Protein AF-A0AAU6WK10-F1 (afdb_monomer_lite)

InterPro domains:
  IPR010732 Type VI secretion, TssG-like [PF06996] (4-122)

pLDDT: mean 72.54, std 13.97, range [39.91, 90.12]

Secondary structure (DSSP, 8-state):
---TT-S-EEEEEEEEEE----S--GGGSTTT----TT---SS-EEEEEEEEEEEEEEEPGGGGGGGSTT-HHHHHHHHHHHHHS-TTS-EEEEEEEP--TTTT---SSTT----TTTT---

Foldseek 3Di:
DADPLNFDKDKDKDFDKDADPDDDDPCLPPVNDDDDDPDDSDGIDTPRDIAIEIETDQDELVCLVCCDPPHPNVVVVVVCCVPPPDPPHHYHYHHNYDDDPCLADPDPDPPRPNDPPRRHDD

Structure (mmCIF, N/CA/C/O backbone):
data_AF-A0AAU6WK10-F1
#
_entry.id   AF-A0AAU6WK10-F1
#
loop_
_atom_site.group_PDB
_atom_site.id
_atom_site.type_symbol
_atom_site.label_atom_id
_atom_site.label_alt_id
_atom_site.label_comp_id
_atom_site.label_asym_id
_atom_site.label_entity_id
_atom_site.label_seq_id
_atom_site.pdbx_PDB_ins_code
_atom_site.Cartn_x
_atom_site.Cartn_y
_atom_site.Cartn_z
_atom_site.occupancy
_atom_site.B_iso_or_equiv
_atom_site.auth_seq_id
_atom_site.auth_comp_id
_atom_site.auth_asym_id
_atom_site.auth_atom_id
_atom_site.pdbx_PDB_model_num
ATOM 1 N N . MET A 1 1 ? -22.201 -9.200 2.282 1.00 39.91 1 MET A N 1
ATOM 2 C CA . MET A 1 1 ? -20.752 -9.488 2.289 1.00 39.91 1 MET A CA 1
ATOM 3 C C . MET A 1 1 ? -20.033 -8.221 2.696 1.00 39.91 1 MET A C 1
ATOM 5 O O . MET A 1 1 ? -20.208 -7.210 2.031 1.00 39.91 1 MET A O 1
ATOM 9 N N . THR A 1 2 ? -19.290 -8.257 3.795 1.00 51.72 2 THR A N 1
ATOM 10 C CA . THR A 1 2 ? -18.43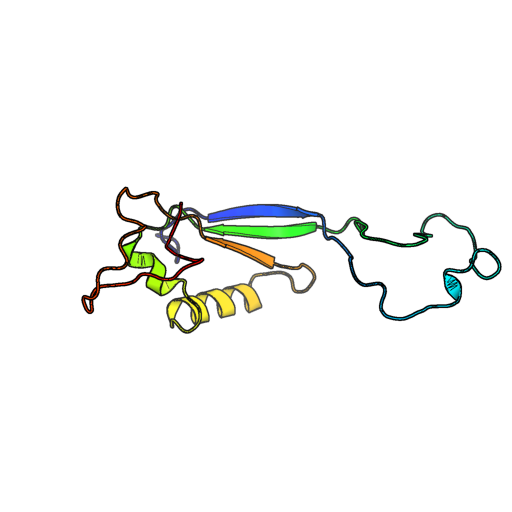4 -7.156 4.255 1.00 51.72 2 THR A CA 1
ATOM 11 C C . THR A 1 2 ? -16.985 -7.531 3.955 1.00 51.72 2 THR A C 1
ATOM 13 O O . THR A 1 2 ? -16.588 -8.670 4.193 1.00 51.72 2 THR A O 1
ATOM 16 N N . ALA A 1 3 ? -16.214 -6.609 3.377 1.00 73.25 3 ALA A N 1
ATOM 17 C CA . ALA A 1 3 ? -14.800 -6.832 3.071 1.00 73.25 3 ALA A CA 1
ATOM 18 C C . ALA A 1 3 ? -13.978 -7.012 4.362 1.00 73.25 3 ALA A C 1
ATOM 20 O O . ALA A 1 3 ? -14.335 -6.435 5.387 1.00 73.25 3 ALA A O 1
ATOM 21 N N . PHE A 1 4 ? -12.875 -7.771 4.300 1.00 80.31 4 PHE A N 1
ATOM 22 C CA . PHE A 1 4 ? -12.012 -8.113 5.447 1.00 80.31 4 PHE A CA 1
ATOM 23 C C . PHE A 1 4 ? -11.625 -6.900 6.311 1.00 80.31 4 PHE A C 1
ATOM 25 O O . PHE A 1 4 ? -11.713 -6.961 7.532 1.00 80.31 4 PHE A O 1
ATOM 32 N N . LEU A 1 5 ? -11.262 -5.784 5.672 1.00 80.12 5 LEU A N 1
ATOM 33 C CA . LEU A 1 5 ? -10.804 -4.572 6.356 1.00 80.12 5 LEU A CA 1
ATOM 34 C C . LEU A 1 5 ? -11.943 -3.686 6.876 1.00 80.12 5 LEU A C 1
ATOM 36 O O . LEU A 1 5 ? -11.694 -2.845 7.727 1.00 80.12 5 LEU A O 1
ATOM 40 N N . GLN A 1 6 ? -13.171 -3.841 6.361 1.00 84.00 6 GLN A N 1
ATOM 41 C CA . GLN A 1 6 ? -14.350 -3.017 6.695 1.00 84.00 6 GLN A CA 1
ATOM 42 C C . GLN A 1 6 ? -14.138 -1.487 6.611 1.00 84.00 6 GLN A C 1
ATOM 44 O O . GLN A 1 6 ? -14.959 -0.714 7.097 1.00 84.00 6 GLN A O 1
ATOM 49 N N . ILE A 1 7 ? -13.064 -1.050 5.951 1.00 85.06 7 ILE A N 1
ATOM 50 C CA . ILE A 1 7 ? -12.611 0.337 5.808 1.00 85.06 7 ILE A CA 1
ATOM 51 C C . ILE A 1 7 ? -12.313 0.576 4.317 1.00 85.06 7 ILE A C 1
ATOM 53 O O . ILE A 1 7 ? -11.963 -0.380 3.615 1.00 85.06 7 ILE A O 1
ATOM 57 N N . PRO A 1 8 ? -12.468 1.808 3.791 1.00 85.56 8 PRO A N 1
ATOM 58 C CA . PRO A 1 8 ? -12.174 2.082 2.391 1.00 85.56 8 PRO A CA 1
ATOM 59 C C . PRO A 1 8 ? -10.702 1.814 2.060 1.00 85.56 8 PRO A C 1
ATOM 61 O O . PRO A 1 8 ? -9.796 2.232 2.783 1.00 85.56 8 PRO A O 1
ATOM 64 N N . VAL A 1 9 ? -10.478 1.128 0.940 1.00 87.25 9 VAL A N 1
ATOM 65 C CA . VAL A 1 9 ? -9.146 0.857 0.395 1.00 87.25 9 VAL A CA 1
ATOM 66 C C . VAL A 1 9 ? -9.085 1.364 -1.033 1.00 87.25 9 VAL A C 1
ATOM 68 O O . VAL A 1 9 ? -9.963 1.061 -1.843 1.00 87.25 9 VAL A O 1
ATOM 71 N N . LYS A 1 10 ? -8.043 2.130 -1.352 1.00 88.50 10 LYS A N 1
ATOM 72 C CA . LYS A 1 10 ? -7.790 2.645 -2.696 1.00 88.50 10 LYS A CA 1
ATOM 73 C C . LYS A 1 10 ? -6.369 2.307 -3.123 1.00 88.50 10 LYS A C 1
ATOM 75 O O . LYS A 1 10 ? -5.410 2.749 -2.497 1.00 88.50 10 LYS A O 1
ATOM 80 N N . VAL A 1 11 ? -6.242 1.582 -4.227 1.00 88.06 11 VAL A N 1
ATOM 81 C CA . VAL A 1 11 ? -4.945 1.307 -4.851 1.00 88.06 11 VAL A CA 1
ATOM 82 C C . VAL A 1 11 ? -4.634 2.419 -5.851 1.00 88.06 11 VAL A C 1
ATOM 84 O O . VAL A 1 11 ? -5.451 2.736 -6.717 1.00 88.06 11 VAL A O 1
ATOM 87 N N . THR A 1 12 ? -3.473 3.044 -5.702 1.00 90.12 12 THR A N 1
ATOM 88 C CA . THR A 1 12 ? -2.925 4.040 -6.629 1.00 90.12 12 THR A CA 1
ATOM 89 C C . THR A 1 12 ? -1.554 3.595 -7.126 1.00 90.12 12 THR A C 1
ATOM 91 O O . THR A 1 12 ? -1.019 2.597 -6.657 1.00 90.12 12 THR A O 1
ATOM 94 N N . PHE A 1 13 ? -0.986 4.320 -8.088 1.00 89.00 13 PHE 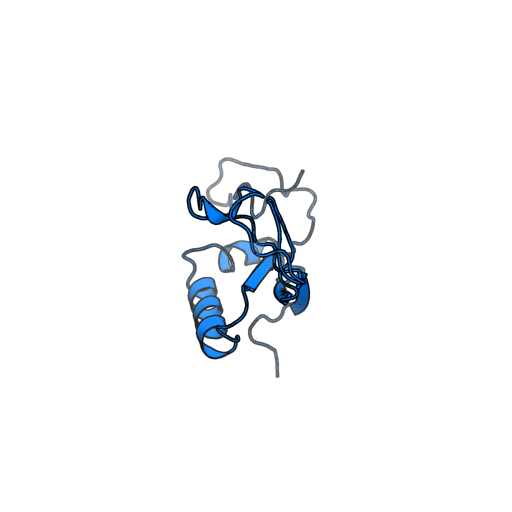A N 1
ATOM 95 C CA . PHE A 1 13 ? 0.312 3.991 -8.673 1.00 89.00 13 PHE A CA 1
ATOM 96 C C . PHE A 1 13 ? 1.303 5.115 -8.409 1.00 89.00 13 PHE A C 1
ATOM 98 O O . PHE A 1 13 ? 0.952 6.284 -8.583 1.00 89.00 13 PHE A O 1
ATOM 105 N N . THR A 1 14 ? 2.526 4.749 -8.043 1.00 87.19 14 THR A N 1
ATOM 106 C CA . THR A 1 14 ? 3.658 5.669 -7.933 1.00 87.19 14 THR A CA 1
ATOM 107 C C . THR A 1 14 ? 4.753 5.247 -8.918 1.00 87.19 14 THR A C 1
ATOM 109 O O . THR A 1 14 ? 4.905 4.049 -9.175 1.00 87.19 14 THR A O 1
ATOM 112 N N . PRO A 1 15 ? 5.466 6.185 -9.563 1.00 83.62 15 PRO A N 1
ATOM 113 C CA . PRO A 1 15 ? 6.607 5.835 -10.401 1.00 83.62 15 PRO A CA 1
ATOM 114 C C . PRO A 1 15 ? 7.682 5.128 -9.574 1.00 83.62 15 PRO A C 1
ATOM 116 O O . PRO A 1 15 ? 7.971 5.563 -8.460 1.00 83.62 15 PRO A O 1
ATOM 119 N N . ASN A 1 16 ? 8.292 4.078 -10.123 1.00 82.25 16 ASN A N 1
ATOM 120 C CA . ASN A 1 16 ? 9.465 3.479 -9.498 1.00 82.25 16 ASN A CA 1
ATOM 121 C C . ASN A 1 16 ? 10.668 4.425 -9.646 1.00 82.25 16 ASN A C 1
ATOM 123 O O . ASN A 1 16 ? 10.899 4.977 -10.727 1.00 82.25 16 ASN A O 1
ATOM 127 N N . VAL A 1 17 ? 11.407 4.647 -8.557 1.00 80.06 17 VAL A N 1
ATOM 128 C CA . VAL A 1 17 ? 12.572 5.541 -8.523 1.00 80.06 17 VAL A CA 1
ATOM 129 C C . VAL A 1 17 ? 13.799 4.730 -8.140 1.00 80.06 17 VAL A C 1
ATOM 131 O O . VAL A 1 17 ? 13.928 4.265 -7.012 1.00 80.06 17 VAL A O 1
ATOM 134 N N . VAL A 1 18 ? 14.730 4.609 -9.080 1.00 75.25 18 VAL A N 1
ATOM 135 C CA . VAL A 1 18 ? 16.012 3.944 -8.863 1.00 75.25 18 VAL A CA 1
ATOM 136 C C . VAL A 1 18 ? 17.005 4.983 -8.338 1.00 75.25 18 VAL A C 1
ATOM 138 O O . VAL A 1 18 ? 17.358 5.930 -9.043 1.00 75.25 18 VAL A O 1
ATOM 141 N N . ASP A 1 19 ? 17.420 4.827 -7.078 1.00 68.94 19 ASP A N 1
ATOM 142 C CA . ASP A 1 19 ? 18.389 5.708 -6.392 1.00 68.94 19 ASP A CA 1
ATOM 143 C C . ASP A 1 19 ? 19.772 5.046 -6.216 1.00 68.94 19 ASP A C 1
ATOM 145 O O . ASP A 1 19 ? 20.763 5.703 -5.908 1.00 68.94 19 ASP A O 1
ATOM 149 N N . ARG A 1 20 ? 19.872 3.727 -6.434 1.00 60.09 20 ARG A N 1
ATOM 150 C CA . ARG A 1 20 ? 21.118 2.974 -6.244 1.00 60.09 20 ARG A CA 1
ATOM 151 C C . ARG A 1 20 ? 21.843 2.783 -7.568 1.00 60.09 20 ARG A C 1
ATOM 153 O O . ARG A 1 20 ? 21.448 1.959 -8.386 1.00 60.09 20 ARG A O 1
ATOM 160 N N . ILE A 1 21 ? 22.941 3.509 -7.732 1.00 58.09 21 ILE A N 1
ATOM 161 C CA . ILE A 1 21 ? 24.071 3.028 -8.526 1.00 58.09 21 ILE A CA 1
ATOM 162 C C . ILE A 1 21 ? 24.893 2.206 -7.531 1.00 58.09 21 ILE A C 1
ATOM 164 O O . ILE A 1 21 ? 25.578 2.767 -6.676 1.00 58.09 21 ILE A O 1
ATOM 168 N N . GLU A 1 22 ? 24.690 0.888 -7.514 1.00 53.56 22 GLU A N 1
ATOM 169 C CA . GLU A 1 22 ? 25.588 0.005 -6.771 1.00 53.56 22 GLU A CA 1
ATOM 170 C C . GLU A 1 22 ? 26.940 0.007 -7.490 1.00 53.56 22 GLU A C 1
ATOM 172 O O . GLU A 1 22 ? 27.040 -0.450 -8.622 1.00 53.56 22 GLU A O 1
ATOM 177 N N . GLU A 1 23 ? 27.939 0.544 -6.786 1.00 52.88 23 GLU A N 1
ATOM 178 C CA . GLU A 1 23 ? 29.373 0.526 -7.095 1.00 52.88 23 GLU A CA 1
ATOM 179 C C . GLU A 1 23 ? 29.843 1.461 -8.224 1.00 52.88 23 GLU A C 1
ATOM 181 O O . GLU A 1 23 ? 29.139 1.746 -9.190 1.00 52.88 23 GLU A O 1
ATOM 186 N N . GLU A 1 24 ? 31.051 2.009 -8.037 1.00 55.94 24 GLU A N 1
ATOM 187 C CA . GLU A 1 24 ? 31.813 2.761 -9.040 1.00 55.94 24 GLU A CA 1
ATOM 188 C C . GLU A 1 24 ? 32.022 1.885 -10.282 1.00 55.94 24 GLU A C 1
ATOM 190 O O . GLU A 1 24 ? 33.028 1.192 -10.416 1.00 55.94 24 GLU A O 1
ATOM 195 N N . ASP A 1 25 ? 31.052 1.882 -11.190 1.00 55.09 25 ASP A N 1
ATOM 196 C CA . ASP A 1 25 ? 31.204 1.242 -12.484 1.00 55.09 25 ASP A CA 1
ATOM 197 C C . ASP A 1 25 ? 31.921 2.227 -13.423 1.00 55.09 25 ASP A C 1
ATOM 199 O O . ASP A 1 25 ? 31.364 3.248 -13.843 1.00 55.09 25 ASP A O 1
ATOM 203 N N . ASP A 1 26 ? 33.179 1.922 -13.765 1.00 56.56 26 ASP A N 1
ATOM 204 C CA . ASP A 1 26 ? 34.028 2.663 -14.721 1.00 56.56 26 ASP A CA 1
ATOM 205 C C . ASP A 1 26 ? 33.367 2.837 -16.110 1.00 56.56 26 ASP A C 1
ATOM 207 O O . ASP A 1 26 ? 33.860 3.581 -16.969 1.00 56.56 26 ASP A O 1
ATOM 211 N N . SER A 1 27 ? 32.229 2.168 -16.338 1.00 57.38 27 SER A N 1
ATOM 212 C CA . SER A 1 27 ? 31.327 2.344 -17.476 1.00 57.38 27 SER A CA 1
ATOM 213 C C . SER A 1 27 ? 30.621 3.712 -17.518 1.00 57.38 27 SER A C 1
ATOM 215 O O . SER A 1 27 ? 30.137 4.099 -18.587 1.00 57.38 27 SER A O 1
ATOM 217 N N . MET A 1 28 ? 30.605 4.477 -16.414 1.00 58.78 28 MET A N 1
ATOM 218 C CA . MET A 1 28 ? 30.071 5.851 -16.341 1.00 58.78 28 MET A CA 1
ATOM 219 C C . MET A 1 28 ? 31.016 6.926 -16.910 1.00 58.78 28 MET A C 1
ATOM 221 O O . MET A 1 28 ? 30.613 8.076 -17.123 1.00 58.78 28 MET A O 1
ATOM 225 N N . LEU A 1 29 ? 32.283 6.588 -17.168 1.00 63.78 29 LEU A N 1
ATOM 226 C CA . LEU A 1 29 ? 33.228 7.501 -17.807 1.00 63.78 29 LEU A CA 1
ATOM 227 C C . LEU A 1 29 ? 32.921 7.585 -19.305 1.00 63.78 29 LEU A C 1
ATOM 229 O O . LEU A 1 29 ? 32.966 6.577 -20.005 1.00 63.78 29 LEU A O 1
ATOM 233 N N . LEU A 1 30 ? 32.695 8.800 -19.824 1.00 60.06 30 LEU A N 1
ATOM 234 C CA . LEU A 1 30 ? 32.335 9.055 -21.233 1.00 60.06 30 LEU A CA 1
ATOM 235 C C . LEU A 1 30 ? 33.267 8.383 -22.263 1.00 60.06 30 LEU A C 1
ATOM 237 O O . LEU A 1 30 ? 32.846 8.138 -23.390 1.00 60.06 30 LEU A O 1
ATOM 241 N N . GLY A 1 31 ? 34.524 8.110 -21.897 1.00 62.56 31 GLY A N 1
ATOM 242 C CA . GLY A 1 31 ? 35.489 7.403 -22.746 1.00 62.56 31 GLY A CA 1
ATOM 243 C C . GLY A 1 31 ? 35.234 5.895 -22.886 1.00 62.56 31 GLY A C 1
ATOM 244 O O . GLY A 1 31 ? 35.687 5.303 -23.861 1.00 62.56 31 GLY A O 1
ATOM 245 N N . ASN A 1 32 ? 34.485 5.299 -21.954 1.00 60.88 32 ASN A N 1
ATOM 246 C CA . ASN A 1 32 ? 34.184 3.867 -21.871 1.00 60.88 32 ASN A CA 1
ATOM 247 C C . ASN A 1 32 ? 32.698 3.547 -22.129 1.00 60.88 32 ASN A C 1
ATOM 249 O O . ASN A 1 32 ? 32.344 2.385 -22.332 1.00 60.88 32 ASN A O 1
ATOM 253 N N . SER A 1 33 ? 31.816 4.551 -22.145 1.00 62.00 33 SER A N 1
ATOM 254 C CA . SER A 1 33 ? 30.376 4.356 -22.342 1.00 62.00 33 SER A CA 1
ATOM 255 C C . SER A 1 33 ? 30.001 4.209 -23.823 1.00 62.00 33 SER A C 1
ATOM 257 O O . SER A 1 33 ? 30.294 5.069 -24.657 1.00 62.00 33 SER A O 1
ATOM 259 N N . ARG A 1 34 ? 29.247 3.156 -24.169 1.00 63.44 34 ARG A N 1
ATOM 260 C CA . ARG A 1 34 ? 28.583 3.056 -25.480 1.00 63.44 34 ARG A CA 1
ATOM 261 C C . ARG A 1 34 ? 27.330 3.931 -25.468 1.00 63.44 34 ARG A C 1
ATOM 263 O O . ARG A 1 34 ? 26.299 3.538 -24.931 1.00 63.44 34 ARG A O 1
ATOM 270 N N . LEU A 1 35 ? 27.431 5.121 -26.058 1.00 63.00 35 LEU A N 1
ATOM 271 C CA 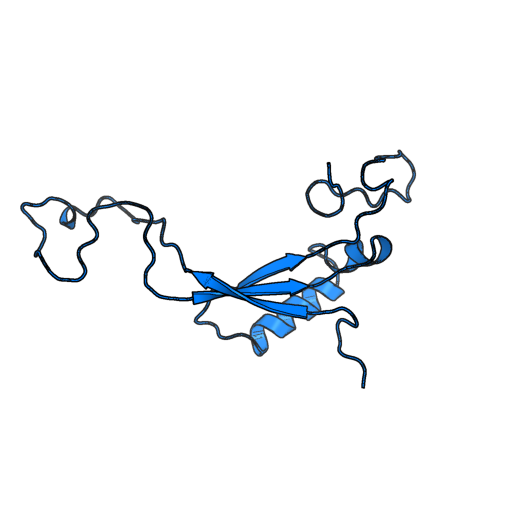. LEU A 1 35 ? 26.317 6.065 -26.160 1.00 63.00 35 LEU A CA 1
ATOM 272 C C . LEU A 1 35 ? 25.145 5.432 -26.929 1.00 63.00 35 LEU A C 1
ATOM 274 O O . LEU A 1 35 ? 25.298 4.955 -28.055 1.00 63.00 35 LEU A O 1
ATOM 278 N N . GLY A 1 36 ? 23.973 5.420 -26.300 1.00 66.75 36 GLY A N 1
ATOM 279 C CA . GLY A 1 36 ? 22.748 4.818 -26.815 1.00 66.75 36 GLY A CA 1
ATOM 280 C C . GLY A 1 36 ? 21.521 5.282 -26.028 1.00 66.75 36 GLY A C 1
ATOM 281 O O . GLY A 1 36 ? 21.625 6.093 -25.112 1.00 66.75 36 GLY A O 1
ATOM 282 N N . VAL A 1 37 ? 20.350 4.763 -26.398 1.00 58.09 37 VAL A N 1
ATOM 283 C CA . VAL A 1 37 ? 19.029 5.269 -25.970 1.00 58.09 37 VAL A CA 1
ATOM 284 C C . VAL A 1 37 ? 18.760 5.114 -24.458 1.00 58.09 37 VAL A C 1
ATOM 286 O O . VAL A 1 37 ? 17.897 5.799 -23.924 1.00 58.09 37 VAL A O 1
ATOM 289 N N . THR A 1 38 ? 19.511 4.264 -23.752 1.00 56.12 38 THR A N 1
ATOM 290 C CA . THR A 1 38 ? 19.307 3.935 -22.325 1.00 56.12 38 THR A CA 1
ATOM 291 C C . THR A 1 38 ? 20.479 4.329 -21.418 1.00 56.12 38 THR A C 1
ATOM 293 O O . THR A 1 38 ? 20.611 3.792 -20.323 1.00 56.12 38 THR A O 1
ATOM 296 N N . TYR A 1 39 ? 21.360 5.235 -21.855 1.00 64.38 39 TYR A N 1
ATOM 297 C CA . TYR A 1 39 ? 22.471 5.698 -21.019 1.00 64.38 39 TYR A CA 1
ATOM 298 C C . TYR A 1 39 ? 22.001 6.769 -20.021 1.00 64.38 39 TYR A C 1
ATOM 300 O O . TYR A 1 39 ? 21.616 7.865 -20.430 1.00 64.38 39 TYR A O 1
ATOM 308 N N . ILE A 1 40 ? 22.049 6.460 -18.721 1.00 66.12 40 ILE A N 1
ATOM 309 C CA . ILE A 1 40 ? 21.728 7.397 -17.634 1.00 66.12 40 ILE A CA 1
ATOM 310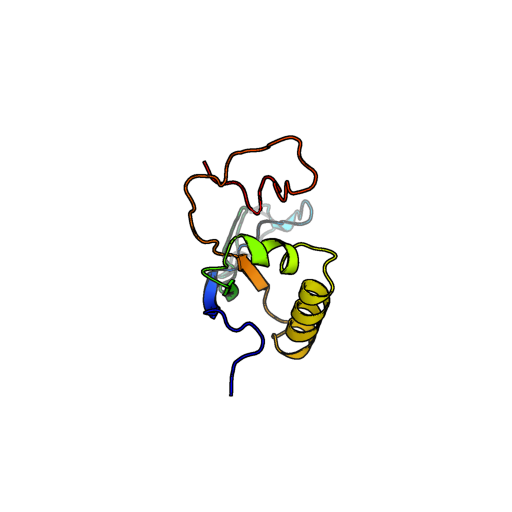 C C . ILE A 1 40 ? 23.021 7.660 -16.846 1.00 66.12 40 ILE A C 1
ATOM 312 O O . ILE A 1 40 ? 23.412 6.834 -16.026 1.00 66.12 40 ILE A O 1
ATOM 316 N N . PRO A 1 41 ? 23.719 8.781 -17.113 1.00 57.34 41 PRO A N 1
ATOM 317 C CA . PRO A 1 41 ? 25.086 9.003 -16.637 1.00 57.34 41 PRO A CA 1
ATOM 318 C C . PRO A 1 41 ? 25.236 9.189 -15.126 1.00 57.34 41 PRO A C 1
ATOM 320 O O . PRO A 1 41 ? 26.368 9.223 -14.659 1.00 57.34 41 PRO A O 1
ATOM 323 N N . SER A 1 42 ? 24.152 9.389 -14.368 1.00 61.91 42 SER A N 1
ATOM 324 C CA . SER A 1 42 ? 24.117 9.354 -12.893 1.00 61.91 42 SER A CA 1
ATOM 325 C C . SER A 1 42 ? 22.793 9.897 -12.345 1.00 61.91 42 SER A C 1
ATOM 327 O O . SER A 1 42 ? 22.116 10.694 -12.995 1.00 61.91 42 SER A O 1
ATOM 329 N N . GLY A 1 43 ? 22.462 9.505 -11.110 1.00 66.88 43 GLY A N 1
ATOM 330 C CA . GLY A 1 43 ? 21.411 10.114 -10.291 1.00 66.88 43 GLY A CA 1
ATOM 331 C C . GLY A 1 43 ? 20.092 9.339 -10.228 1.00 66.88 43 GLY A C 1
ATOM 332 O O . GLY A 1 43 ? 19.911 8.311 -10.882 1.00 66.88 43 GLY A O 1
ATOM 333 N N . ARG A 1 44 ? 19.160 9.869 -9.423 1.00 69.25 44 ARG A N 1
ATOM 334 C CA . ARG A 1 44 ? 17.791 9.353 -9.292 1.00 69.25 44 ARG A CA 1
ATOM 335 C C . ARG A 1 44 ? 17.067 9.429 -10.621 1.00 69.25 44 ARG A C 1
ATOM 337 O O . ARG A 1 44 ? 16.909 10.515 -11.179 1.00 69.25 44 ARG A O 1
ATOM 344 N N . HIS A 1 45 ? 16.580 8.293 -11.088 1.00 75.81 45 HIS A N 1
ATOM 345 C CA . HIS A 1 45 ? 15.835 8.213 -12.334 1.00 75.81 45 HIS A CA 1
ATOM 346 C C . HIS A 1 45 ? 14.649 7.262 -12.204 1.00 75.81 45 HIS A C 1
ATOM 348 O O . HIS A 1 45 ? 14.593 6.418 -11.312 1.00 75.81 45 HIS A O 1
ATOM 354 N N . MET A 1 46 ? 13.675 7.437 -13.094 1.00 79.00 46 MET A N 1
ATOM 355 C CA . MET A 1 46 ? 12.538 6.533 -13.219 1.00 79.00 46 MET A CA 1
ATOM 356 C C . MET A 1 46 ? 12.845 5.521 -14.318 1.00 79.00 46 MET A C 1
ATOM 358 O O . MET A 1 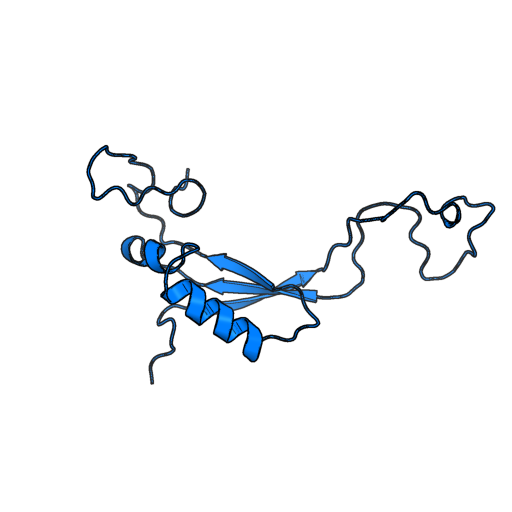46 ? 13.220 5.908 -15.423 1.00 79.00 46 MET A O 1
ATOM 362 N N . ASP A 1 47 ? 12.663 4.239 -14.030 1.00 75.31 47 ASP A N 1
ATOM 363 C CA . ASP A 1 47 ? 12.876 3.135 -14.979 1.00 75.31 47 ASP A CA 1
ATOM 364 C C . ASP A 1 47 ? 11.641 2.861 -15.868 1.00 75.31 47 ASP A C 1
ATOM 366 O O . ASP A 1 47 ? 11.649 1.973 -16.721 1.00 75.31 47 ASP A O 1
ATOM 370 N N . GLY A 1 48 ? 10.565 3.633 -15.677 1.00 75.25 48 GLY A N 1
ATOM 371 C CA . GLY A 1 48 ? 9.290 3.479 -16.378 1.00 75.25 48 GLY A CA 1
ATOM 372 C C . GLY A 1 48 ? 8.353 2.433 -15.765 1.00 75.25 48 GLY A C 1
ATOM 373 O O . GLY A 1 48 ? 7.213 2.307 -16.223 1.00 75.25 48 GLY A O 1
ATOM 374 N N . GLN A 1 49 ? 8.781 1.721 -14.720 1.00 80.75 49 GLN A N 1
ATOM 375 C CA . GLN A 1 49 ? 7.932 0.824 -13.945 1.00 80.75 49 GLN A CA 1
ATOM 376 C C . GLN A 1 49 ? 7.043 1.609 -12.970 1.00 80.75 49 GLN A C 1
ATOM 378 O O . GLN A 1 49 ? 7.251 2.792 -12.679 1.00 80.75 49 GLN A O 1
ATOM 383 N N . ARG A 1 50 ? 5.981 0.949 -12.498 1.00 82.75 50 ARG A N 1
ATOM 384 C CA . ARG A 1 50 ? 5.007 1.527 -11.569 1.00 82.75 50 ARG A CA 1
ATOM 385 C C . ARG A 1 50 ? 4.870 0.643 -10.344 1.00 82.75 50 ARG A C 1
ATOM 387 O O . ARG A 1 50 ? 4.443 -0.504 -10.460 1.00 82.75 50 ARG A O 1
ATOM 394 N N . ASN A 1 51 ? 5.133 1.238 -9.196 1.00 87.88 51 ASN A N 1
ATOM 395 C CA . ASN A 1 51 ? 4.893 0.649 -7.893 1.00 87.88 51 ASN A CA 1
ATOM 396 C C . ASN A 1 51 ? 3.451 0.916 -7.462 1.00 87.88 51 ASN A C 1
ATOM 398 O O . ASN A 1 51 ? 2.772 1.821 -7.971 1.00 87.88 51 ASN A O 1
ATOM 402 N N . TRP A 1 52 ? 2.947 0.076 -6.568 1.00 88.44 52 TRP A N 1
ATOM 403 C CA . TRP A 1 52 ? 1.572 0.146 -6.092 1.00 88.44 52 TRP A CA 1
ATOM 404 C C . TRP A 1 52 ? 1.547 0.817 -4.730 1.00 88.44 52 TRP A C 1
ATOM 406 O O . TRP A 1 52 ? 2.353 0.503 -3.867 1.00 88.44 52 TRP A O 1
ATOM 416 N N . VAL A 1 53 ? 0.586 1.710 -4.526 1.00 89.44 53 VAL A N 1
ATOM 417 C CA . VAL A 1 53 ? 0.348 2.351 -3.233 1.00 89.44 53 VAL A CA 1
ATOM 418 C C . VAL A 1 53 ? -1.031 1.936 -2.743 1.00 89.44 53 VAL A C 1
ATOM 420 O O . VAL A 1 53 ? -2.050 2.294 -3.343 1.00 89.44 53 VAL A O 1
ATOM 423 N N . VAL A 1 54 ? -1.076 1.167 -1.661 1.00 89.12 54 VAL A N 1
ATOM 424 C CA . VAL A 1 54 ? -2.310 0.713 -1.020 1.00 89.12 54 VAL A CA 1
ATOM 425 C C . VAL A 1 54 ? -2.686 1.718 0.064 1.00 89.12 54 VAL A C 1
ATOM 427 O O . VAL A 1 54 ? -2.082 1.771 1.132 1.00 89.12 54 VAL A O 1
ATOM 430 N N . ASN A 1 55 ? -3.699 2.536 -0.214 1.00 89.12 55 ASN A N 1
ATOM 431 C CA . ASN A 1 55 ? -4.209 3.525 0.729 1.00 89.12 55 ASN A CA 1
ATOM 432 C C . ASN A 1 55 ? -5.361 2.914 1.527 1.00 89.12 55 ASN A C 1
ATOM 434 O O . ASN A 1 55 ? -6.395 2.583 0.942 1.00 89.12 55 ASN A O 1
ATOM 438 N N . ILE A 1 56 ? -5.204 2.791 2.843 1.00 88.12 56 ILE A N 1
ATOM 439 C CA . ILE A 1 56 ? -6.193 2.196 3.749 1.00 88.12 56 ILE A CA 1
ATOM 440 C C . ILE A 1 56 ? -6.687 3.285 4.696 1.00 88.12 56 ILE A C 1
ATOM 442 O O . ILE A 1 56 ? -5.922 3.794 5.514 1.00 88.12 56 ILE A O 1
ATOM 446 N N . GLY A 1 57 ? -7.964 3.650 4.597 1.00 84.75 57 GLY A N 1
ATOM 447 C CA . GLY A 1 57 ? -8.584 4.594 5.521 1.00 84.75 57 GLY A CA 1
ATOM 448 C C . GLY A 1 57 ? -9.776 5.367 4.955 1.00 84.75 57 GLY A C 1
ATOM 449 O O . GLY A 1 57 ? -10.124 5.223 3.783 1.00 84.75 57 GLY A O 1
ATOM 450 N N . PRO A 1 58 ? -10.420 6.205 5.785 1.00 85.31 58 PRO A N 1
ATOM 451 C CA . PRO A 1 58 ? -9.945 6.647 7.097 1.00 85.31 58 PRO A CA 1
ATOM 452 C C . PRO A 1 58 ? -10.108 5.583 8.196 1.00 85.31 58 PRO A C 1
ATOM 454 O O . PRO A 1 58 ? -11.179 5.005 8.358 1.00 85.31 58 PRO A O 1
ATOM 457 N N . ILE A 1 59 ? -9.037 5.327 8.950 1.00 85.00 59 ILE A N 1
ATOM 458 C CA . ILE A 1 59 ? -8.994 4.379 10.066 1.00 85.00 59 ILE A CA 1
ATOM 459 C C . ILE A 1 59 ? -9.346 5.114 11.368 1.00 85.00 59 ILE A C 1
ATOM 461 O O . ILE A 1 59 ? -8.692 6.116 11.700 1.00 85.00 59 ILE A O 1
ATOM 465 N N . PRO A 1 60 ? -10.333 4.625 12.144 1.00 82.12 60 PRO A N 1
ATOM 466 C CA . PRO A 1 60 ? -10.629 5.171 13.460 1.00 82.12 60 PRO A CA 1
ATOM 467 C C . PRO A 1 60 ? -9.444 5.002 14.413 1.00 82.12 60 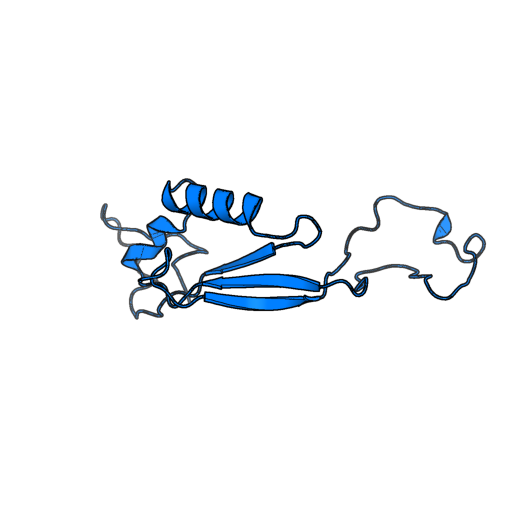PRO A C 1
ATOM 469 O O . PRO A 1 60 ? -8.819 3.945 14.481 1.00 82.12 60 PRO A O 1
ATOM 472 N N . TYR A 1 61 ? -9.183 6.021 15.231 1.00 75.25 61 TYR A N 1
ATOM 473 C CA . TYR A 1 61 ? -8.025 6.063 16.133 1.00 75.25 61 TYR A CA 1
ATOM 474 C C . TYR A 1 61 ? -7.846 4.815 17.018 1.00 75.25 61 TYR A C 1
ATOM 476 O O . TYR A 1 61 ? -6.740 4.311 17.193 1.00 75.25 61 TYR A O 1
ATOM 484 N N . GLN A 1 62 ? -8.950 4.292 17.558 1.00 76.06 62 GLN A N 1
ATOM 485 C CA . GLN A 1 62 ? -8.949 3.121 18.442 1.00 76.06 62 GLN A CA 1
ATOM 486 C C . GLN A 1 62 ? -8.514 1.838 17.723 1.00 76.06 62 GLN A C 1
ATOM 488 O O . GLN A 1 62 ? -8.001 0.917 18.355 1.00 76.06 62 GLN A O 1
ATOM 493 N N . GLU A 1 63 ? -8.695 1.778 16.405 1.00 80.31 63 GLU A N 1
ATOM 494 C CA . GLU A 1 63 ? -8.365 0.606 15.600 1.00 80.31 63 GLU A CA 1
ATOM 495 C C . GLU A 1 63 ? -6.942 0.643 15.050 1.00 80.31 63 GLU A C 1
ATOM 497 O O . GLU A 1 63 ? -6.444 -0.386 14.599 1.00 80.31 63 GLU A O 1
ATOM 502 N N . MET A 1 64 ? -6.247 1.781 15.160 1.00 80.12 64 MET A N 1
ATOM 503 C CA . MET A 1 64 ? -4.890 1.949 14.638 1.00 80.12 64 MET A CA 1
ATOM 504 C C . MET A 1 64 ? -3.906 0.928 15.220 1.00 80.12 64 MET A C 1
ATOM 506 O O . MET A 1 64 ? -3.023 0.458 14.510 1.00 80.12 64 MET A O 1
ATOM 510 N N . ARG A 1 65 ? -4.101 0.494 16.478 1.00 78.62 65 ARG A N 1
ATOM 511 C CA . ARG A 1 65 ? -3.282 -0.560 17.113 1.00 78.62 65 ARG A CA 1
ATOM 512 C C . ARG A 1 65 ? -3.237 -1.858 16.299 1.00 78.62 65 ARG A C 1
ATOM 514 O O . ARG A 1 65 ? -2.236 -2.562 16.361 1.00 78.62 65 ARG A O 1
ATOM 521 N N . LYS A 1 66 ? -4.302 -2.170 15.549 1.00 83.38 66 LYS A N 1
ATOM 522 C CA . LYS A 1 66 ? -4.401 -3.374 14.709 1.00 83.38 66 LYS A CA 1
ATOM 523 C C . LYS A 1 66 ? -3.532 -3.292 13.449 1.00 83.38 66 LYS A C 1
ATOM 525 O O . LYS A 1 66 ? -3.271 -4.314 12.839 1.00 83.38 66 LYS A O 1
ATOM 530 N N . TYR A 1 67 ? -3.117 -2.096 13.042 1.00 82.62 67 TYR A N 1
ATOM 531 C CA . TYR A 1 67 ? -2.316 -1.874 11.834 1.00 82.62 67 TYR A CA 1
ATOM 532 C C . TYR A 1 67 ? -0.825 -1.689 12.140 1.00 82.62 67 TYR A C 1
ATOM 534 O O . TYR A 1 67 ? -0.016 -1.600 11.225 1.00 82.62 67 TYR A O 1
ATOM 542 N N . ILE A 1 68 ? -0.455 -1.651 13.423 1.00 80.81 68 ILE A N 1
ATOM 543 C CA . ILE A 1 68 ? 0.933 -1.532 13.866 1.00 80.81 68 ILE A CA 1
ATOM 544 C C . ILE A 1 68 ? 1.652 -2.875 13.690 1.00 80.81 68 ILE A C 1
ATOM 546 O O . ILE A 1 68 ? 1.073 -3.944 13.923 1.00 80.81 68 ILE A O 1
ATOM 550 N N . ASP A 1 69 ? 2.929 -2.805 13.320 1.00 78.38 69 ASP A N 1
ATOM 551 C CA . ASP A 1 69 ? 3.805 -3.967 13.197 1.00 78.38 69 ASP A CA 1
ATOM 552 C C . ASP A 1 69 ? 3.865 -4.785 14.496 1.00 78.38 69 ASP A C 1
ATOM 554 O O . ASP A 1 69 ? 3.976 -4.247 15.602 1.00 78.38 69 ASP A O 1
ATOM 558 N N . GLY A 1 70 ? 3.753 -6.108 14.347 1.00 80.31 70 GLY A N 1
ATOM 559 C CA . GLY A 1 70 ? 3.673 -7.069 15.452 1.00 80.31 70 GLY A CA 1
ATOM 560 C C . GLY A 1 70 ? 2.257 -7.350 15.966 1.00 80.31 70 GLY A C 1
ATOM 561 O O . GLY A 1 70 ? 2.092 -8.150 16.883 1.00 80.31 70 GLY A O 1
ATOM 562 N N . SER A 1 71 ? 1.218 -6.719 15.409 1.00 84.81 71 SER A N 1
ATOM 563 C CA . SER A 1 71 ? -0.164 -7.115 15.699 1.00 84.81 71 SER A CA 1
ATOM 564 C C . SER A 1 71 ? -0.596 -8.318 14.835 1.00 84.81 71 SER A C 1
ATOM 566 O O . SER A 1 71 ? -0.247 -8.377 13.654 1.00 84.81 71 SER A O 1
ATOM 568 N N . PRO A 1 72 ? -1.425 -9.249 15.354 1.00 86.94 72 PRO A N 1
ATOM 569 C CA . PRO A 1 72 ? -1.883 -10.410 14.578 1.00 86.94 72 PRO A CA 1
ATOM 570 C C . PRO A 1 72 ? -2.642 -10.027 13.301 1.00 86.94 72 PRO A C 1
ATOM 572 O O . PRO A 1 72 ? -2.588 -10.710 12.284 1.00 86.94 72 PRO A O 1
ATOM 575 N N . PHE A 1 73 ? -3.354 -8.900 13.341 1.00 88.06 73 PHE A N 1
ATOM 576 C CA . PHE A 1 73 ? -4.075 -8.386 12.183 1.00 88.06 73 PHE A CA 1
ATOM 577 C C . PHE A 1 73 ? -3.118 -7.937 11.069 1.00 88.06 73 PHE A C 1
ATOM 579 O O . PHE A 1 73 ? -3.357 -8.231 9.898 1.00 88.06 73 PHE A O 1
ATOM 586 N N . ARG A 1 74 ? -2.010 -7.280 11.433 1.00 86.69 74 ARG A N 1
ATOM 587 C CA . ARG A 1 74 ? -0.955 -6.873 10.501 1.00 86.69 74 ARG A CA 1
ATOM 588 C C . ARG A 1 74 ? -0.274 -8.073 9.845 1.00 86.69 74 ARG A C 1
ATOM 590 O O . ARG A 1 74 ? 0.001 -8.019 8.651 1.00 86.69 74 ARG A O 1
ATOM 597 N N . GLU A 1 75 ? -0.056 -9.154 10.591 1.00 88.50 75 GLU A N 1
ATOM 598 C CA . GLU A 1 75 ? 0.502 -10.401 10.050 1.00 88.50 75 GLU A CA 1
ATOM 599 C C . GLU A 1 75 ? -0.409 -11.014 8.986 1.00 88.50 75 GLU A C 1
ATOM 601 O O . GLU A 1 75 ? 0.050 -11.299 7.883 1.00 88.50 75 GLU A O 1
ATOM 606 N N . VAL A 1 76 ? -1.711 -11.128 9.269 1.00 89.88 76 VAL A N 1
ATOM 607 C CA . VAL A 1 76 ? -2.688 -11.642 8.294 1.00 89.88 76 VAL A CA 1
ATOM 608 C C . VAL A 1 76 ? -2.740 -10.761 7.047 1.00 89.88 76 VAL A C 1
ATOM 610 O O . VAL A 1 76 ? -2.765 -11.280 5.932 1.00 89.88 76 VAL A O 1
ATOM 613 N N . LEU A 1 77 ? -2.731 -9.436 7.218 1.00 88.12 77 LEU A N 1
ATOM 614 C CA . LEU A 1 77 ? -2.722 -8.496 6.099 1.00 88.12 77 LEU A CA 1
ATOM 615 C C . LEU A 1 77 ? -1.466 -8.667 5.231 1.00 88.12 77 LEU A C 1
ATOM 617 O O . LEU A 1 77 ? -1.570 -8.719 4.008 1.00 88.12 77 LEU A O 1
ATOM 621 N N . LYS A 1 78 ? -0.297 -8.830 5.859 1.00 87.50 78 LYS A N 1
ATOM 622 C CA . LYS A 1 78 ? 0.962 -9.089 5.157 1.00 87.50 78 LYS A CA 1
ATOM 623 C C . LYS A 1 78 ? 0.925 -10.414 4.396 1.00 87.50 78 LYS A C 1
ATOM 625 O O . LYS A 1 78 ? 1.252 -10.440 3.218 1.00 87.50 78 LYS A O 1
ATOM 630 N N . THR A 1 79 ? 0.424 -11.480 5.022 1.00 88.31 79 THR A N 1
ATOM 631 C CA . THR A 1 79 ? 0.230 -12.767 4.342 1.00 88.31 79 THR A CA 1
ATOM 632 C C . THR A 1 79 ? -0.710 -12.630 3.147 1.00 88.31 79 THR A C 1
ATOM 634 O O . THR A 1 79 ? -0.443 -13.196 2.095 1.00 88.31 79 THR A O 1
ATOM 637 N N . MET A 1 80 ? -1.795 -11.858 3.254 1.00 87.75 80 MET A N 1
ATOM 638 C CA . MET A 1 80 ? -2.667 -11.606 2.103 1.00 87.75 80 MET A CA 1
ATOM 639 C C . MET A 1 80 ? -1.910 -10.936 0.952 1.00 87.75 80 MET A C 1
ATOM 641 O O . MET A 1 80 ? -2.094 -11.335 -0.196 1.00 87.75 80 MET A O 1
ATOM 645 N N . TYR A 1 81 ? -1.045 -9.961 1.228 1.00 86.25 81 TYR A N 1
ATOM 646 C CA . TYR A 1 81 ? -0.235 -9.346 0.177 1.00 86.25 81 TYR A CA 1
ATOM 647 C C . TYR A 1 81 ? 0.707 -10.332 -0.501 1.00 86.25 81 TYR A C 1
ATOM 649 O O . TYR A 1 81 ? 0.770 -10.326 -1.727 1.00 86.25 81 TYR A O 1
ATOM 657 N N . ASP A 1 82 ? 1.345 -11.220 0.263 1.00 85.50 82 ASP A N 1
ATOM 658 C CA . ASP A 1 82 ? 2.255 -12.232 -0.284 1.00 85.50 82 ASP A CA 1
ATOM 659 C C . ASP A 1 82 ? 1.560 -13.167 -1.294 1.00 85.50 82 ASP A C 1
ATOM 661 O O . ASP A 1 82 ? 2.191 -13.648 -2.233 1.00 85.50 82 ASP A O 1
ATOM 665 N N . TYR A 1 83 ? 0.255 -13.417 -1.128 1.00 87.50 83 TYR A N 1
ATOM 666 C CA . TYR A 1 83 ? -0.516 -14.276 -2.036 1.00 87.50 83 TYR A CA 1
ATOM 667 C C . TYR A 1 83 ? -1.215 -13.524 -3.171 1.00 87.50 83 TYR A C 1
ATOM 669 O O . TYR A 1 83 ? -1.398 -14.090 -4.250 1.00 87.50 83 TYR A O 1
ATOM 677 N N . PHE A 1 84 ? -1.674 -12.294 -2.931 1.00 85.44 84 PHE A N 1
ATOM 678 C CA . PHE A 1 84 ? -2.552 -11.587 -3.867 1.00 85.44 84 PHE A CA 1
ATOM 679 C C . PHE A 1 84 ? -1.857 -10.501 -4.682 1.00 85.44 84 PHE A C 1
ATOM 681 O O . PHE A 1 84 ? -2.416 -10.082 -5.699 1.00 85.44 84 PHE A O 1
ATOM 688 N N . LEU A 1 85 ? -0.682 -10.025 -4.263 1.00 85.12 85 LEU A N 1
ATOM 689 C CA . LEU A 1 85 ? 0.017 -8.957 -4.967 1.00 85.12 85 LEU A CA 1
ATOM 690 C C . LEU A 1 85 ? 1.129 -9.499 -5.876 1.00 85.12 85 LEU A C 1
ATOM 692 O O . LEU A 1 85 ? 1.770 -10.500 -5.552 1.00 85.12 85 LEU A O 1
ATOM 696 N N . PRO A 1 86 ? 1.360 -8.868 -7.044 1.00 83.88 86 PRO A N 1
ATOM 697 C CA . PRO A 1 86 ? 2.416 -9.301 -7.946 1.00 83.88 86 PRO A CA 1
ATOM 698 C C . PRO A 1 86 ? 3.791 -9.095 -7.306 1.00 83.88 86 PRO A C 1
ATOM 700 O O . PRO A 1 86 ? 4.113 -7.998 -6.866 1.00 83.88 86 PRO A O 1
ATOM 703 N N . VAL A 1 87 ? 4.641 -10.119 -7.358 1.00 80.06 87 VAL A N 1
ATOM 704 C CA . VAL A 1 87 ? 6.030 -10.055 -6.856 1.00 80.06 87 VAL A CA 1
ATOM 705 C C . VAL A 1 87 ? 6.888 -9.050 -7.642 1.00 80.06 87 VAL A C 1
ATOM 707 O O . VAL A 1 87 ? 7.929 -8.607 -7.176 1.00 80.06 87 VAL A O 1
ATOM 710 N N . SER A 1 88 ? 6.459 -8.681 -8.851 1.00 79.69 88 SER A N 1
ATOM 711 C CA . SER A 1 88 ? 7.200 -7.801 -9.758 1.00 79.69 88 SER A CA 1
ATOM 712 C C . SER A 1 88 ? 7.083 -6.307 -9.444 1.00 79.69 88 SER A C 1
ATOM 714 O O . SER A 1 88 ? 7.638 -5.515 -10.197 1.00 79.69 88 SER A O 1
ATOM 716 N N . VAL A 1 89 ? 6.305 -5.905 -8.435 1.00 81.94 89 VAL A N 1
ATOM 717 C CA . VAL A 1 89 ? 6.095 -4.491 -8.091 1.00 81.94 89 VAL A CA 1
ATOM 718 C C . VAL A 1 89 ? 6.413 -4.244 -6.626 1.00 81.94 89 VAL A C 1
ATOM 720 O O . VAL A 1 89 ? 6.103 -5.071 -5.771 1.00 81.94 89 VAL A O 1
ATOM 723 N N . GLU A 1 90 ? 6.997 -3.087 -6.330 1.00 83.75 90 GLU A N 1
ATOM 724 C CA . GLU A 1 90 ? 7.123 -2.638 -4.949 1.00 83.75 90 GLU A CA 1
ATOM 725 C C . GLU A 1 90 ? 5.764 -2.127 -4.457 1.00 83.75 90 GLU A C 1
ATOM 727 O O . GLU A 1 90 ? 5.003 -1.494 -5.202 1.00 83.75 90 GLU A O 1
ATOM 732 N N . ILE A 1 91 ? 5.437 -2.452 -3.209 1.00 84.44 91 ILE A N 1
ATOM 733 C CA . ILE A 1 91 ? 4.149 -2.135 -2.596 1.00 84.44 91 ILE A CA 1
ATOM 734 C C . ILE A 1 91 ? 4.407 -1.187 -1.433 1.00 84.44 91 ILE A C 1
ATOM 736 O O . ILE A 1 91 ? 5.026 -1.559 -0.438 1.00 84.44 91 ILE A O 1
ATOM 740 N N . GLU A 1 92 ? 3.888 0.026 -1.550 1.00 86.44 92 GLU A N 1
ATOM 741 C CA . GLU A 1 92 ? 3.867 1.016 -0.484 1.00 86.44 92 GLU A CA 1
ATOM 742 C C . GLU A 1 92 ? 2.497 1.024 0.193 1.00 86.44 92 GLU A C 1
ATOM 744 O O . GLU A 1 92 ? 1.450 0.929 -0.453 1.00 86.44 92 GLU A O 1
ATOM 749 N N . GLU A 1 93 ? 2.482 1.180 1.512 1.00 86.56 93 GLU A N 1
ATOM 750 C CA . GLU A 1 93 ? 1.251 1.216 2.293 1.00 86.56 93 GLU A CA 1
ATOM 751 C C . GLU A 1 93 ? 1.072 2.572 2.960 1.00 86.56 93 GLU A C 1
ATOM 753 O O . GLU A 1 93 ? 1.951 3.062 3.667 1.00 86.56 93 GLU A O 1
ATOM 758 N N . ALA A 1 94 ? -0.107 3.158 2.771 1.00 85.44 94 ALA A N 1
ATOM 759 C CA . ALA A 1 94 ? -0.475 4.429 3.372 1.00 85.44 94 ALA A CA 1
ATOM 760 C C . ALA A 1 94 ? -1.703 4.248 4.273 1.00 85.44 94 ALA A C 1
ATOM 762 O O . ALA A 1 94 ? -2.831 4.093 3.797 1.00 85.44 94 ALA A O 1
ATOM 763 N N . PHE A 1 95 ? -1.491 4.299 5.589 1.00 85.62 95 PHE A N 1
ATOM 764 C CA . PHE A 1 95 ? -2.564 4.271 6.585 1.00 85.62 95 PHE A CA 1
ATOM 765 C C . PHE A 1 95 ? -3.082 5.687 6.836 1.00 85.62 95 PHE A C 1
ATOM 767 O O . PHE A 1 95 ? -2.408 6.520 7.442 1.00 85.62 95 PHE A O 1
ATOM 774 N N . ILE A 1 96 ? -4.295 5.969 6.368 1.00 83.81 96 ILE A N 1
ATOM 775 C CA . ILE A 1 96 ? -4.945 7.268 6.537 1.00 83.81 96 ILE A CA 1
ATOM 776 C C . ILE A 1 96 ? -5.773 7.209 7.816 1.00 83.81 96 ILE A C 1
ATOM 778 O O . ILE A 1 96 ? -6.734 6.451 7.902 1.00 83.81 96 ILE A O 1
ATOM 782 N N . THR A 1 97 ? -5.432 8.015 8.813 1.00 80.88 97 THR A N 1
ATOM 783 C CA . THR A 1 97 ? -6.153 8.082 10.091 1.00 80.88 97 THR A CA 1
ATOM 784 C C . THR A 1 97 ? -7.205 9.187 10.103 1.00 80.88 97 THR A C 1
ATOM 786 O O . THR A 1 97 ? -7.096 10.207 9.416 1.00 80.88 97 THR A O 1
ATOM 789 N N . GLU A 1 98 ? -8.235 9.017 10.931 1.00 78.69 98 GLU A N 1
ATOM 790 C CA . GLU A 1 98 ? -9.142 10.116 11.261 1.00 78.69 98 GLU A CA 1
ATOM 791 C C . GLU A 1 98 ? -8.429 11.199 12.088 1.00 78.69 98 GLU A C 1
ATOM 793 O O . GLU A 1 98 ? -7.905 10.937 13.175 1.00 78.69 98 GLU A O 1
ATOM 798 N N . LYS A 1 99 ? -8.479 12.453 11.624 1.00 65.69 99 LYS A N 1
ATOM 799 C CA . LYS A 1 99 ? -7.959 13.605 12.373 1.00 65.69 99 LYS A CA 1
ATOM 800 C C . LYS A 1 99 ? -8.876 13.921 13.561 1.00 65.69 99 LYS A C 1
ATOM 802 O O . LYS A 1 99 ? -9.922 14.545 13.390 1.00 65.69 99 LYS A O 1
ATOM 807 N N . LYS A 1 100 ? -8.488 13.520 14.777 1.00 63.38 100 LYS A N 1
ATOM 808 C CA . LYS A 1 100 ? -9.157 13.921 16.031 1.00 63.38 100 LYS A CA 1
ATOM 809 C C . LYS A 1 100 ? -8.322 14.950 16.799 1.00 63.38 100 LYS A C 1
ATOM 811 O O . LYS A 1 100 ? -7.102 14.846 16.869 1.00 63.38 100 LYS A O 1
ATOM 816 N N . LYS A 1 101 ? -9.008 15.911 17.433 1.00 54.28 101 LYS A N 1
ATOM 817 C CA . LYS A 1 101 ? -8.450 17.085 18.147 1.00 54.28 101 LYS A CA 1
ATOM 818 C C . LYS A 1 101 ? -7.491 16.750 19.311 1.00 54.28 101 LYS A C 1
ATOM 820 O O . LYS A 1 101 ? -6.818 17.643 19.803 1.00 54.28 101 LYS A O 1
ATOM 825 N N . TYR A 1 102 ? -7.410 15.481 19.721 1.00 52.88 102 TYR A N 1
ATOM 826 C CA . TYR A 1 102 ? -6.584 14.984 20.832 1.00 52.88 102 TYR A CA 1
ATOM 827 C C . TYR A 1 102 ? -5.460 14.025 20.394 1.00 52.88 102 TYR A C 1
ATOM 829 O O . TYR A 1 102 ? -4.907 13.321 21.230 1.00 52.88 102 TYR A O 1
ATOM 837 N N . SER A 1 103 ? -5.086 13.985 19.105 1.00 51.78 103 SER A N 1
ATOM 838 C CA . SER A 1 103 ? -4.046 13.051 18.613 1.00 51.78 103 SER A CA 1
ATOM 839 C C . SER A 1 103 ? -2.629 13.305 19.168 1.00 51.78 103 SER A C 1
ATOM 841 O O . SER A 1 103 ? -1.734 12.486 18.972 1.00 51.78 103 SER A O 1
ATOM 843 N N . PHE A 1 104 ? -2.430 14.419 19.884 1.00 51.34 104 PHE A N 1
ATOM 844 C CA . PHE A 1 104 ? -1.136 14.866 20.408 1.00 51.34 104 PHE A CA 1
ATOM 845 C C . PHE A 1 104 ? -0.949 14.657 21.925 1.00 51.34 104 PHE A C 1
ATOM 847 O O . PHE A 1 104 ? 0.137 14.892 22.446 1.00 51.34 104 PHE A O 1
ATOM 854 N N . ALA A 1 105 ? -1.972 14.213 22.664 1.00 54.56 105 ALA A N 1
ATOM 855 C CA . ALA A 1 105 ? -1.869 14.077 24.118 1.00 54.56 105 ALA A CA 1
ATOM 856 C C . ALA A 1 105 ? -1.140 12.777 24.508 1.00 54.56 105 ALA A C 1
ATOM 858 O O . ALA A 1 105 ? -1.740 11.704 24.533 1.00 54.56 105 ALA A O 1
ATOM 859 N N . LEU A 1 106 ? 0.163 12.867 24.791 1.00 53.44 106 LEU A N 1
ATOM 860 C CA . LEU A 1 106 ? 0.931 11.819 25.471 1.00 53.44 106 LEU A CA 1
ATOM 861 C C . LEU A 1 106 ? 0.612 11.884 26.978 1.00 53.44 106 LEU A C 1
ATOM 863 O O . LEU A 1 106 ? 1.403 12.410 27.751 1.00 53.44 106 LEU A O 1
ATOM 867 N N . GLU A 1 107 ? -0.570 11.433 27.397 1.00 48.66 107 GLU A N 1
ATOM 868 C CA . GLU A 1 107 ? -0.912 11.358 28.828 1.00 48.66 107 GLU A CA 1
ATOM 869 C C . GLU A 1 107 ? -0.401 10.053 29.449 1.00 48.66 107 GLU A C 1
ATOM 871 O O . GLU A 1 107 ? -0.556 8.986 28.871 1.00 48.66 107 GLU A O 1
ATOM 876 N N . ASP A 1 108 ? 0.209 10.128 30.628 1.00 46.44 108 ASP A N 1
ATOM 877 C CA . ASP A 1 108 ? 0.949 9.051 31.312 1.00 46.44 108 ASP A CA 1
ATOM 878 C C . ASP A 1 108 ? 0.049 7.958 31.942 1.00 46.44 108 ASP A C 1
ATOM 880 O O . ASP A 1 108 ? 0.300 7.461 33.036 1.00 46.44 108 ASP A O 1
ATOM 884 N N . ASP A 1 109 ? -1.046 7.605 31.271 1.00 46.06 109 ASP A N 1
ATOM 885 C CA . ASP A 1 109 ? -2.017 6.609 31.723 1.00 46.06 109 ASP A CA 1
ATOM 886 C C . ASP A 1 109 ? -1.927 5.366 30.822 1.00 46.06 109 ASP A C 1
ATOM 888 O O . ASP A 1 109 ? -1.719 5.488 29.615 1.00 46.06 109 ASP A O 1
ATOM 892 N N . GLU A 1 110 ? -2.133 4.152 31.343 1.00 51.16 110 GLU A N 1
ATOM 893 C CA . GLU A 1 110 ? -1.993 2.866 30.608 1.00 51.16 110 GLU A CA 1
ATOM 894 C C . GLU A 1 110 ? -2.876 2.743 29.335 1.00 51.16 110 GLU A C 1
ATOM 896 O O . GLU A 1 110 ? -2.785 1.792 28.552 1.00 51.16 110 GLU A O 1
ATOM 901 N N . ARG A 1 111 ? -3.739 3.734 29.092 1.00 51.56 111 ARG A N 1
ATOM 902 C CA . ARG A 1 111 ? -4.574 3.915 27.895 1.00 51.56 111 ARG A CA 1
ATOM 903 C C . ARG A 1 111 ? -3.848 4.627 26.749 1.00 51.56 111 ARG A C 1
ATOM 905 O O . ARG A 1 111 ? -4.396 4.709 25.645 1.00 51.56 111 ARG A O 1
ATOM 912 N N . ASN A 1 112 ? -2.634 5.119 26.984 1.00 48.69 112 ASN A N 1
ATOM 913 C CA . ASN A 1 112 ? -1.858 5.877 26.021 1.00 48.69 112 ASN A CA 1
ATOM 914 C C . ASN A 1 112 ? -1.411 4.968 24.875 1.00 48.69 112 ASN A C 1
ATOM 916 O O . ASN A 1 112 ? -0.547 4.102 24.984 1.00 48.69 112 ASN A O 1
ATOM 920 N N . THR A 1 113 ? -2.094 5.137 23.750 1.00 56.34 113 THR A N 1
ATOM 921 C CA . THR A 1 113 ? -1.841 4.403 22.506 1.00 56.34 113 THR A CA 1
ATOM 922 C C . THR A 1 113 ? -0.812 5.121 21.630 1.00 56.34 113 THR A C 1
ATOM 924 O O . THR A 1 113 ? -0.512 4.681 20.522 1.00 56.34 113 THR A O 1
ATOM 927 N N . ASN A 1 114 ? -0.322 6.246 22.148 1.00 54.66 114 ASN A N 1
ATOM 928 C CA . ASN A 1 114 ? 0.494 7.281 21.551 1.00 54.66 114 ASN A CA 1
ATOM 929 C C . ASN A 1 114 ? 1.719 6.756 20.796 1.00 54.66 114 ASN A C 1
ATOM 931 O O . ASN A 1 114 ? 2.778 6.714 21.410 1.00 54.66 114 ASN A O 1
ATOM 935 N N . ARG A 1 115 ? 1.650 6.363 19.515 1.00 61.41 115 ARG A N 1
ATOM 936 C CA . ARG A 1 115 ? 2.866 6.060 18.734 1.00 61.41 115 ARG A CA 1
ATOM 937 C C . ARG A 1 115 ? 3.198 7.194 17.774 1.00 61.41 115 ARG A C 1
ATOM 939 O O . ARG A 1 115 ? 2.502 7.418 16.778 1.00 61.41 115 ARG A O 1
ATOM 946 N N . LEU A 1 116 ? 4.288 7.894 18.087 1.00 62.72 116 LEU A N 1
ATOM 947 C CA . LEU A 1 116 ? 4.864 8.930 17.237 1.00 62.72 116 LEU A CA 1
ATOM 948 C C . LEU A 1 116 ? 5.179 8.343 15.852 1.00 62.72 116 LEU A C 1
ATOM 950 O O . LEU A 1 116 ? 5.740 7.254 15.754 1.00 62.72 116 LEU A O 1
ATOM 954 N N . GLY A 1 117 ? 4.768 9.041 14.792 1.00 60.41 117 GLY A N 1
ATOM 955 C CA . GLY A 1 117 ? 4.908 8.581 13.405 1.00 60.41 117 GLY A CA 1
ATOM 956 C C . GLY A 1 117 ? 3.770 7.692 12.883 1.00 60.41 117 GLY A C 1
ATOM 957 O O . GLY A 1 117 ? 3.676 7.514 11.676 1.00 60.41 117 GLY A O 1
ATOM 958 N N . TYR A 1 118 ? 2.877 7.190 13.747 1.00 59.69 118 TYR A N 1
ATOM 959 C CA . TYR A 1 118 ? 1.710 6.387 13.342 1.00 59.69 118 TYR A CA 1
ATOM 960 C C . TYR A 1 118 ? 0.386 7.078 13.673 1.00 59.69 118 TYR A C 1
ATOM 962 O O . TYR A 1 118 ? -0.470 7.261 12.813 1.00 59.69 118 TYR A O 1
ATOM 970 N N . SER A 1 119 ? 0.199 7.457 14.936 1.00 54.72 119 SER A N 1
ATOM 971 C CA . SER A 1 119 ? -1.076 7.971 15.453 1.00 54.72 119 SER A CA 1
ATOM 972 C C . SER A 1 119 ? -1.027 9.448 15.849 1.00 54.72 119 SER A C 1
ATOM 974 O O . SER A 1 119 ? -2.058 10.022 16.182 1.00 54.72 119 SER A O 1
ATOM 976 N N . THR A 1 120 ? 0.155 10.060 15.845 1.00 57.16 120 THR A N 1
ATOM 977 C CA . THR A 1 120 ? 0.360 11.444 16.288 1.00 57.16 120 THR A CA 1
ATOM 978 C C . THR A 1 120 ? 0.547 12.355 15.079 1.00 57.16 120 THR A C 1
ATOM 980 O O . THR A 1 120 ? 1.480 12.149 14.305 1.00 57.16 120 THR A O 1
ATOM 983 N N . PHE A 1 121 ? -0.310 13.370 14.939 1.00 57.41 121 PHE A N 1
ATOM 984 C CA . PHE A 1 121 ? -0.239 14.381 13.877 1.00 57.41 121 PHE A CA 1
ATOM 985 C C . PHE A 1 121 ? -0.117 15.783 14.494 1.00 57.41 121 PHE A C 1
ATOM 987 O O . PHE A 1 121 ? -0.763 16.054 15.511 1.00 57.41 121 PHE A O 1
ATOM 994 N N . LEU A 1 122 ? 0.725 16.634 13.892 1.00 53.03 122 LEU A N 1
ATOM 995 C CA . LEU A 1 122 ? 0.881 18.061 14.222 1.00 53.03 122 LEU A CA 1
ATOM 996 C C . LEU A 1 122 ? -0.257 18.899 13.623 1.00 53.03 122 LEU A C 1
ATOM 998 O O . LEU A 1 122 ? -0.673 18.595 12.478 1.00 53.03 122 LEU A O 1
#

Organism: NCBI:txid1854762

Radius of gyration: 20.87 Å; chains: 1; bounding box: 56×32×58 Å

Sequence (122 aa):
MTAFLQIPVKVTFTPNVVDRIEEEDDSMLLGNSRLGVTYIPSGRHMDGQRNWVVNIGPIPYQEMRKYIDGSPFREVLKTMYDYFLPVSVEIEEAFITEKKKYSFALEDDERNTNRLGYSTFL